Protein AF-A0A240UJ08-F1 (afdb_monomer)

pLDDT: mean 84.69, std 16.59, range [40.0, 96.94]

Secondary structure (DSSP, 8-state):
------------EEEEEEEEEETTEEEEEEEEEETT--HHHHHHHHHHHHHTTS-----------

Mean predicted aligned error: 9.02 Å

Nearest PDB structures (foldseek):
  8oou-assembly1_A  TM=4.023E-01  e=1.338E+00  Respiratory syncytial virus
  3o2i-assembly2_C-2  TM=4.710E-01  e=2.553E+00  Leptospirillum rubarum
  4uce-assembly1_A  TM=3.927E-01  e=1.103E+00  Human respiratory syncytial virus A2
  4uc8-assembly2_A  TM=3.972E-01  e=1.849E+00  Human respiratory syncytial virus A2
  4uca-assembly2_B  TM=3.915E-01  e=1.625E+00  Human respiratory syncytial virus A2

Radius of gyration: 17.33 Å; Cα contacts (8 Å, |Δi|>4): 56; chains: 1; bounding box: 60×29×24 Å

Solvent-accessible surface area (backbone atoms only — not comparable to full-atom values): 4462 Å² total; per-residue (Å²): 138,78,89,80,80,79,72,81,72,74,68,61,55,47,78,46,77,51,70,50,74,57,98,88,44,75,51,74,40,69,50,73,44,57,68,86,59,50,70,69,55,51,52,50,47,51,53,55,44,46,50,76,80,42,92,75,88,88,76,89,88,73,81,90,130

Structure (mmCIF, N/CA/C/O backbone):
data_AF-A0A240UJ08-F1
#
_entry.id   AF-A0A240UJ08-F1
#
loop_
_atom_site.group_PDB
_atom_site.id
_atom_site.type_symbol
_atom_site.label_atom_id
_atom_site.label_alt_id
_atom_site.label_comp_id
_atom_site.label_asym_id
_atom_site.label_entity_id
_atom_site.label_seq_id
_atom_site.pdbx_PDB_ins_code
_atom_site.Cartn_x
_atom_site.Cartn_y
_atom_site.Cartn_z
_atom_site.occupancy
_atom_site.B_iso_or_equiv
_atom_site.auth_seq_id
_atom_site.auth_comp_id
_atom_site.auth_asym_id
_atom_site.auth_atom_id
_atom_site.pdbx_PDB_model_num
ATOM 1 N N . MET A 1 1 ? -46.295 -0.975 1.294 1.00 41.00 1 MET A N 1
ATOM 2 C CA . MET A 1 1 ? -45.365 -2.125 1.297 1.00 41.00 1 MET A CA 1
ATOM 3 C C . MET A 1 1 ? -44.376 -1.857 0.172 1.00 41.00 1 MET A C 1
ATOM 5 O O . MET A 1 1 ? -44.836 -1.728 -0.946 1.00 41.00 1 MET A O 1
ATOM 9 N N . THR A 1 2 ? -43.084 -1.601 0.348 1.00 40.00 2 THR A N 1
ATOM 10 C CA . THR A 1 2 ? -42.179 -1.771 1.488 1.00 40.00 2 THR A CA 1
ATOM 11 C C . THR A 1 2 ? -41.028 -0.778 1.295 1.00 40.00 2 THR A C 1
ATOM 13 O O . THR A 1 2 ? -40.516 -0.630 0.190 1.00 40.00 2 THR A O 1
ATOM 16 N N . GLN A 1 3 ? -40.677 -0.073 2.366 1.00 48.09 3 GLN A N 1
ATOM 17 C CA . GLN A 1 3 ? -39.509 0.799 2.485 1.00 48.09 3 GLN A CA 1
ATOM 18 C C . GLN A 1 3 ? -38.233 -0.032 2.283 1.00 48.09 3 GLN A C 1
ATOM 20 O O . GLN A 1 3 ? -38.044 -1.016 2.993 1.00 48.09 3 GLN A O 1
ATOM 25 N N . ILE A 1 4 ? -37.342 0.373 1.376 1.00 56.81 4 ILE A N 1
ATOM 26 C CA . ILE A 1 4 ? -35.935 -0.044 1.426 1.00 56.81 4 ILE A CA 1
ATOM 27 C C . ILE A 1 4 ? -35.141 1.207 1.770 1.00 56.81 4 ILE A C 1
ATOM 29 O O . ILE A 1 4 ? -34.718 1.971 0.906 1.00 56.81 4 ILE A O 1
ATOM 33 N N . SER A 1 5 ? -35.022 1.441 3.073 1.00 50.53 5 SER A N 1
ATOM 34 C CA . SER A 1 5 ? -34.048 2.364 3.634 1.00 50.53 5 SER A CA 1
ATOM 35 C C . SER A 1 5 ? -32.657 1.839 3.289 1.00 50.53 5 SER A C 1
ATOM 37 O O . SER A 1 5 ? -32.156 0.932 3.951 1.00 50.53 5 SER A O 1
ATOM 39 N N . MET A 1 6 ? -32.030 2.404 2.258 1.00 55.16 6 MET A N 1
ATOM 40 C CA . MET A 1 6 ? -30.576 2.372 2.140 1.00 55.16 6 MET A CA 1
ATOM 41 C C . MET A 1 6 ? -30.052 3.304 3.229 1.00 55.16 6 MET A C 1
ATOM 43 O O . MET A 1 6 ? -29.918 4.509 3.041 1.00 55.16 6 MET A O 1
ATOM 47 N N . GLN A 1 7 ? -29.881 2.762 4.433 1.00 46.75 7 GLN A N 1
ATOM 48 C CA . GLN A 1 7 ? -29.001 3.385 5.403 1.00 46.75 7 GLN A CA 1
ATOM 49 C C . GLN A 1 7 ? -27.602 3.264 4.807 1.00 46.75 7 GLN A C 1
ATOM 51 O O . GLN A 1 7 ? -26.973 2.213 4.927 1.00 46.75 7 GLN A O 1
ATOM 56 N N . ASP A 1 8 ? -27.151 4.329 4.139 1.00 52.97 8 ASP A N 1
ATOM 57 C CA . ASP A 1 8 ? -25.737 4.666 4.016 1.00 52.97 8 ASP A CA 1
ATOM 58 C C . ASP A 1 8 ? -25.200 4.738 5.442 1.00 52.97 8 ASP A C 1
ATOM 60 O O . ASP A 1 8 ? -25.212 5.765 6.124 1.00 52.97 8 ASP A O 1
ATOM 64 N N . LYS A 1 9 ? -24.835 3.567 5.955 1.00 49.75 9 LYS A N 1
ATOM 65 C CA . LYS A 1 9 ? -24.070 3.423 7.170 1.00 49.75 9 LYS A CA 1
ATOM 66 C C . LYS A 1 9 ? -22.700 3.933 6.759 1.00 49.75 9 LYS A C 1
ATOM 68 O O . LYS A 1 9 ? -21.865 3.149 6.329 1.00 49.75 9 LYS A O 1
ATOM 73 N N . GLN A 1 10 ? -22.528 5.255 6.811 1.00 53.62 10 GLN A N 1
ATOM 74 C CA . GLN A 1 10 ? -21.228 5.902 6.800 1.00 53.62 10 GLN A CA 1
ATOM 75 C C . GLN A 1 10 ? -20.449 5.265 7.950 1.00 53.62 10 GLN A C 1
ATOM 77 O O . GLN A 1 10 ? -20.528 5.688 9.102 1.00 53.62 10 GLN A O 1
ATOM 82 N N . SER A 1 11 ? -19.769 4.159 7.664 1.00 57.69 11 SER A N 1
ATOM 83 C CA . SER A 1 11 ? -18.626 3.735 8.438 1.00 57.69 11 SER A CA 1
ATOM 84 C C . SER A 1 11 ? -17.701 4.932 8.378 1.00 57.69 11 SER A C 1
ATOM 86 O O . SER A 1 11 ? -17.224 5.258 7.297 1.00 57.69 11 SER A O 1
ATOM 88 N N . LEU A 1 12 ? -17.543 5.646 9.495 1.00 73.69 12 LEU A N 1
ATOM 89 C CA . LEU A 1 12 ? -16.476 6.628 9.625 1.00 73.69 12 LEU A CA 1
ATOM 90 C C . LEU A 1 12 ? -15.200 5.871 9.261 1.00 73.69 12 LEU A C 1
ATOM 92 O O . LEU A 1 12 ? -14.786 4.975 9.998 1.00 73.69 12 LEU A O 1
ATOM 96 N N . GLY A 1 13 ? -14.684 6.110 8.064 1.00 85.81 13 GLY A N 1
ATOM 97 C CA . G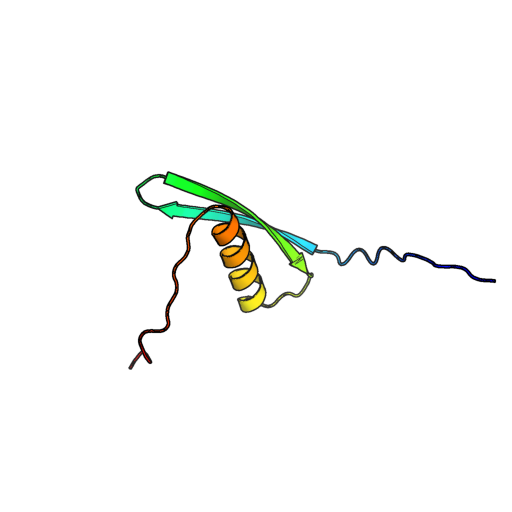LY A 1 13 ? -13.396 5.608 7.645 1.00 85.81 13 GLY A CA 1
ATOM 98 C C . GLY A 1 13 ? -12.328 6.619 8.008 1.00 85.81 13 GLY A C 1
ATOM 99 O O . GLY A 1 13 ? -12.593 7.808 8.199 1.00 85.81 13 GLY A O 1
ATOM 100 N N . VAL A 1 14 ? -11.109 6.127 8.158 1.00 93.94 14 VAL A N 1
ATOM 101 C CA . VAL A 1 14 ? -9.921 6.956 8.292 1.00 93.94 14 VAL A CA 1
ATOM 102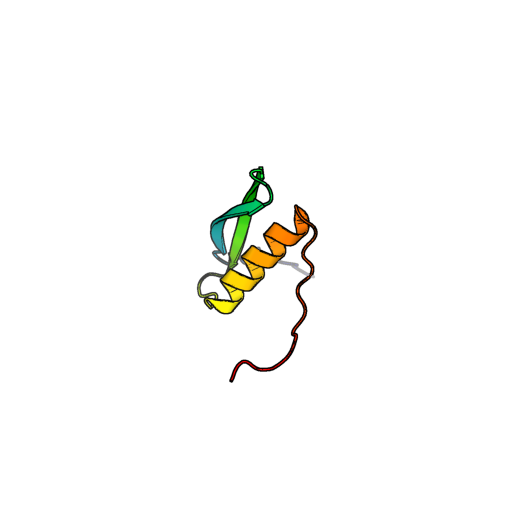 C C . VAL A 1 14 ? -9.172 6.866 6.974 1.00 93.94 14 VAL A C 1
ATOM 104 O O . VAL A 1 14 ? -8.840 5.769 6.520 1.00 93.94 14 VAL A O 1
ATOM 107 N N . CYS A 1 15 ? -8.923 8.021 6.365 1.00 95.69 15 CYS A N 1
ATOM 108 C CA . CYS A 1 15 ? -8.135 8.119 5.145 1.00 95.69 15 CYS A CA 1
ATOM 109 C C . CYS A 1 15 ? -6.646 8.185 5.488 1.00 95.69 15 CYS A C 1
ATOM 111 O O . CYS A 1 15 ? -6.229 8.948 6.362 1.00 95.69 15 CYS A O 1
ATOM 113 N N . PHE A 1 16 ? -5.851 7.420 4.755 1.00 95.69 16 PHE A N 1
ATOM 114 C CA . PHE A 1 16 ? -4.403 7.365 4.860 1.00 95.69 16 PHE A CA 1
ATOM 115 C C . PHE A 1 16 ? -3.775 7.702 3.510 1.00 95.69 16 PHE A C 1
ATOM 117 O O . PHE A 1 16 ? -4.309 7.356 2.456 1.00 95.69 16 PHE A O 1
ATOM 124 N N . ALA A 1 17 ? -2.615 8.352 3.559 1.00 96.25 17 ALA A N 1
ATOM 125 C CA . ALA A 1 17 ? -1.753 8.574 2.408 1.00 96.25 17 ALA A CA 1
ATOM 126 C C . ALA A 1 17 ? -0.383 7.957 2.694 1.00 96.25 17 ALA A C 1
ATOM 128 O O . ALA A 1 17 ? 0.156 8.099 3.794 1.00 96.25 17 ALA A O 1
ATOM 129 N N . GLY A 1 18 ? 0.179 7.274 1.705 1.00 94.94 18 GLY A N 1
ATOM 130 C CA . GLY A 1 18 ? 1.480 6.628 1.804 1.00 94.94 18 GLY A CA 1
ATOM 131 C C . GLY A 1 18 ? 2.181 6.589 0.456 1.00 94.94 18 GLY A C 1
ATOM 132 O O . GLY A 1 18 ? 1.601 6.918 -0.579 1.00 94.94 18 GLY A O 1
ATOM 133 N N . TYR A 1 19 ? 3.448 6.191 0.459 1.00 96.44 19 TYR A N 1
ATOM 134 C CA . TYR A 1 19 ? 4.200 5.997 -0.772 1.00 96.44 19 TYR A CA 1
ATOM 135 C C . TYR A 1 19 ? 5.191 4.844 -0.634 1.00 96.44 19 TYR A C 1
ATOM 137 O O . TYR A 1 19 ? 5.630 4.527 0.472 1.00 96.44 19 TYR A O 1
ATOM 145 N N . CYS A 1 20 ? 5.563 4.246 -1.762 1.00 93.50 20 CYS A N 1
ATOM 146 C CA . CYS A 1 20 ? 6.775 3.444 -1.877 1.00 93.50 20 CYS A CA 1
ATOM 147 C C . CYS A 1 20 ? 7.697 4.049 -2.941 1.00 93.50 20 CYS A C 1
ATOM 149 O O . CYS A 1 20 ? 7.244 4.763 -3.837 1.00 93.50 20 CYS A O 1
ATOM 151 N N . GLU A 1 21 ? 8.995 3.795 -2.822 1.00 93.25 21 GLU A N 1
ATOM 152 C CA . GLU A 1 21 ? 9.974 4.147 -3.847 1.00 93.25 21 GLU A CA 1
ATOM 153 C C . GLU A 1 21 ? 10.568 2.860 -4.414 1.00 93.25 21 GLU A C 1
ATOM 155 O O . GLU A 1 21 ? 11.026 2.000 -3.661 1.00 93.25 21 GLU A O 1
ATOM 160 N N . VAL A 1 22 ? 10.527 2.721 -5.737 1.00 85.88 22 VAL A N 1
ATOM 161 C CA . VAL A 1 22 ? 11.086 1.583 -6.474 1.00 85.88 22 VAL A CA 1
ATOM 162 C C . VAL A 1 22 ? 11.852 2.144 -7.662 1.00 85.88 22 VAL A C 1
ATOM 164 O O . VAL A 1 22 ? 11.308 2.941 -8.421 1.00 85.88 22 VAL A O 1
ATOM 167 N N . ASP A 1 23 ? 13.126 1.778 -7.799 1.00 88.06 23 ASP A N 1
ATOM 168 C CA . ASP A 1 23 ? 14.016 2.265 -8.864 1.00 88.06 23 ASP A CA 1
ATOM 169 C C . ASP A 1 23 ? 14.047 3.805 -9.004 1.00 88.06 23 ASP A C 1
ATOM 171 O O . ASP A 1 23 ? 14.120 4.355 -10.103 1.00 88.06 23 ASP A O 1
ATOM 175 N N . GLY A 1 24 ? 13.966 4.524 -7.876 1.00 90.06 24 GLY A N 1
ATOM 176 C CA . GLY A 1 24 ? 13.938 5.993 -7.832 1.00 90.06 24 GLY A CA 1
ATOM 177 C C . GLY A 1 24 ? 12.615 6.622 -8.287 1.00 90.06 24 GLY A C 1
ATOM 178 O O . GLY A 1 24 ? 12.494 7.847 -8.319 1.00 90.06 24 GLY A O 1
ATOM 179 N N . ALA A 1 25 ? 11.612 5.809 -8.628 1.00 90.44 25 ALA A N 1
ATOM 180 C CA . ALA A 1 25 ? 10.257 6.253 -8.907 1.00 90.44 25 ALA A CA 1
ATOM 181 C C . ALA A 1 25 ? 9.393 6.136 -7.648 1.00 90.44 25 ALA A C 1
ATOM 183 O O . ALA A 1 25 ? 9.302 5.080 -7.019 1.00 90.44 25 ALA A O 1
ATOM 184 N N . ARG A 1 26 ? 8.721 7.233 -7.294 1.00 94.44 26 ARG A N 1
ATOM 185 C CA . ARG A 1 26 ? 7.792 7.287 -6.165 1.00 94.44 26 ARG A CA 1
ATOM 186 C C . ARG A 1 26 ? 6.381 6.908 -6.610 1.00 94.44 26 ARG A C 1
ATOM 188 O O . ARG A 1 26 ? 5.815 7.552 -7.492 1.00 94.44 26 ARG A O 1
ATOM 195 N N . VAL A 1 27 ? 5.799 5.906 -5.959 1.00 94.00 27 VAL A N 1
ATOM 196 C CA . VAL A 1 27 ? 4.408 5.480 -6.141 1.00 94.00 27 VAL A CA 1
ATOM 197 C C . VAL A 1 27 ? 3.613 5.903 -4.916 1.00 94.00 27 VAL A C 1
ATOM 199 O O . VAL A 1 27 ? 3.751 5.325 -3.841 1.00 94.00 27 VAL A O 1
ATOM 202 N N . GLU A 1 28 ? 2.788 6.932 -5.074 1.00 96.38 28 GLU A N 1
ATOM 203 C CA . GLU A 1 28 ? 1.919 7.441 -4.011 1.00 96.38 28 GLU A CA 1
ATOM 204 C C . GLU A 1 28 ? 0.545 6.785 -4.067 1.00 96.38 28 GLU A C 1
ATOM 206 O O . GLU A 1 28 ? -0.012 6.574 -5.150 1.00 96.38 28 GLU A O 1
ATOM 211 N N . VAL A 1 29 ? -0.031 6.493 -2.906 1.00 96.00 29 VAL A N 1
ATOM 212 C CA . VAL A 1 29 ? -1.363 5.902 -2.773 1.00 96.00 29 VAL A CA 1
ATOM 213 C C . VAL A 1 29 ? -2.143 6.568 -1.654 1.00 96.00 29 VAL A C 1
ATOM 215 O O . VAL A 1 29 ? -1.588 6.983 -0.638 1.00 96.00 29 VAL A O 1
ATOM 218 N N . GLU A 1 30 ? -3.451 6.616 -1.852 1.00 96.94 30 GLU A N 1
ATOM 219 C CA . GLU A 1 30 ? -4.431 7.005 -0.849 1.00 96.94 30 GLU A CA 1
ATOM 220 C C . GLU A 1 30 ? -5.381 5.827 -0.661 1.00 96.94 30 GLU A C 1
ATOM 222 O O . GLU A 1 30 ? -5.718 5.135 -1.627 1.00 96.94 30 GLU A O 1
ATOM 227 N N . PHE A 1 31 ? -5.776 5.564 0.579 1.00 95.94 31 PHE A N 1
ATOM 228 C CA . PHE A 1 31 ? -6.674 4.465 0.909 1.00 95.94 31 PHE A CA 1
ATOM 229 C C . PHE A 1 31 ? -7.469 4.774 2.173 1.00 95.94 31 PHE A C 1
ATOM 231 O O . PHE A 1 31 ? -7.080 5.606 2.991 1.00 95.94 31 PHE A O 1
ATOM 238 N N . GLU A 1 32 ? -8.597 4.094 2.327 1.00 95.94 32 GLU A N 1
ATOM 239 C CA . GLU A 1 32 ? -9.496 4.254 3.463 1.00 95.94 32 GLU A CA 1
ATOM 240 C C . GLU A 1 32 ? -9.644 2.917 4.182 1.00 95.94 32 GLU A C 1
ATOM 242 O O . GLU A 1 32 ? -9.753 1.862 3.552 1.00 95.94 32 GLU A O 1
ATOM 247 N N . VAL A 1 33 ? -9.659 2.963 5.510 1.00 95.44 33 VAL A N 1
ATOM 248 C CA . VAL A 1 33 ? -9.982 1.807 6.351 1.00 95.44 33 VAL A CA 1
ATOM 249 C C . VAL A 1 33 ? -11.053 2.178 7.371 1.00 95.44 33 VAL A C 1
ATOM 251 O O . VAL A 1 33 ? -11.162 3.347 7.742 1.00 95.44 33 VAL A O 1
ATOM 254 N N . PRO A 1 34 ? -11.833 1.211 7.880 1.00 94.19 34 PRO A N 1
ATOM 255 C CA . PRO A 1 34 ? -12.797 1.479 8.940 1.00 94.19 34 PRO A CA 1
ATOM 256 C C . PRO A 1 34 ? -12.131 2.052 10.198 1.00 94.19 34 PRO A C 1
ATOM 258 O O . PRO A 1 34 ? -11.034 1.636 10.577 1.00 94.19 34 PRO A O 1
ATOM 261 N N . VAL A 1 35 ? -12.817 2.955 10.905 1.00 93.19 35 VAL A N 1
ATOM 262 C CA . VAL A 1 35 ? -12.398 3.364 12.254 1.00 93.19 35 VAL A CA 1
ATOM 263 C C . VAL A 1 35 ? -12.238 2.134 13.151 1.00 93.19 35 VAL A C 1
ATOM 265 O O . VAL A 1 35 ? -13.113 1.272 13.219 1.00 93.19 35 VAL A O 1
ATOM 268 N N . GLY A 1 36 ? -11.111 2.082 13.863 1.00 93.38 36 GLY A N 1
ATOM 269 C CA . GLY A 1 36 ? -10.758 0.963 14.735 1.00 93.38 36 GLY A CA 1
ATOM 270 C C . GLY A 1 36 ? -10.092 -0.212 14.020 1.00 93.38 36 GLY A C 1
ATOM 271 O O . GLY A 1 36 ? -9.908 -1.249 14.654 1.00 93.38 36 GLY A O 1
ATOM 272 N N . ALA A 1 37 ? -9.729 -0.069 12.738 1.00 93.88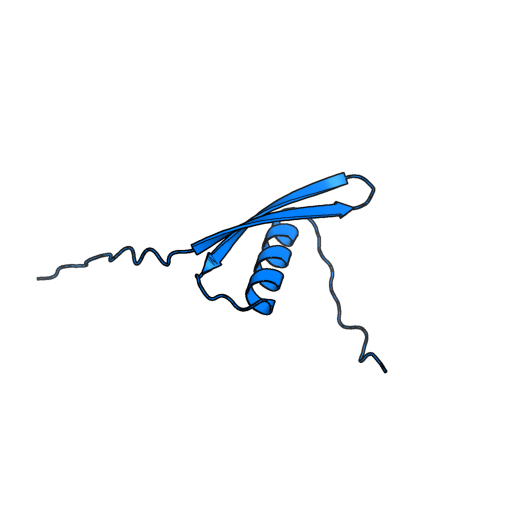 37 ALA A N 1
ATOM 273 C CA . ALA A 1 37 ? -8.912 -1.055 12.041 1.00 93.88 37 ALA A CA 1
ATOM 274 C C . ALA A 1 37 ? -7.619 -1.356 12.821 1.00 93.88 37 ALA A C 1
ATOM 276 O O . ALA A 1 37 ? -6.970 -0.448 13.349 1.00 93.88 37 ALA A O 1
ATOM 277 N N . SER A 1 38 ? -7.254 -2.637 12.901 1.00 96.88 38 SER A N 1
ATOM 278 C CA . SER A 1 38 ? -5.970 -3.050 13.464 1.00 96.88 38 SER A CA 1
ATOM 279 C C . SER A 1 38 ? -4.817 -2.595 12.568 1.00 96.88 38 SER A C 1
ATOM 281 O O . SER A 1 38 ? -5.007 -2.324 11.381 1.00 96.88 38 SER A O 1
ATOM 283 N N . GLN A 1 39 ? -3.601 -2.560 13.117 1.00 96.00 39 GLN A N 1
ATOM 284 C CA . GLN A 1 39 ? -2.412 -2.243 12.323 1.00 96.00 39 GLN A CA 1
ATOM 285 C C . GLN A 1 39 ? -2.266 -3.195 11.126 1.00 96.00 39 GLN A C 1
ATOM 287 O O . GLN A 1 39 ? -2.046 -2.739 10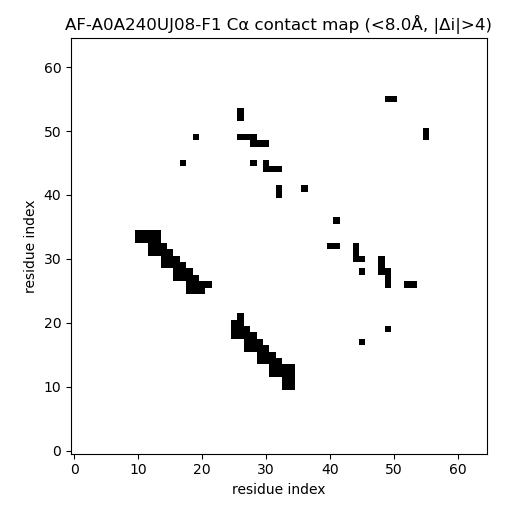.015 1.00 96.00 39 GLN A O 1
ATOM 292 N N . GLU A 1 40 ? -2.512 -4.493 11.320 1.00 96.62 40 GLU A N 1
ATOM 293 C CA . GLU A 1 40 ? -2.478 -5.491 10.242 1.00 96.62 40 GLU A CA 1
ATOM 294 C C . GLU A 1 40 ? -3.487 -5.183 9.122 1.00 96.62 40 GLU A C 1
ATOM 296 O O . GLU A 1 40 ? -3.190 -5.373 7.946 1.00 96.62 40 GLU A O 1
ATOM 301 N N . GLN A 1 41 ? -4.678 -4.680 9.465 1.00 96.44 41 GLN A N 1
ATOM 302 C CA . GLN A 1 41 ? -5.687 -4.276 8.481 1.00 96.44 41 GLN A CA 1
ATOM 303 C C . GLN A 1 41 ? -5.280 -3.004 7.731 1.00 96.44 41 GLN A C 1
ATOM 305 O O . GLN A 1 41 ? -5.531 -2.902 6.530 1.00 96.44 41 GLN A O 1
ATOM 310 N N . ILE A 1 42 ? -4.645 -2.054 8.420 1.00 96.62 42 ILE A N 1
ATOM 311 C CA . ILE A 1 42 ? -4.083 -0.842 7.810 1.00 96.62 42 ILE A CA 1
ATOM 312 C C . ILE A 1 42 ? -2.960 -1.221 6.838 1.00 96.62 42 ILE A C 1
ATOM 314 O O . ILE A 1 42 ? -2.970 -0.774 5.692 1.00 96.62 42 ILE A O 1
ATOM 318 N N . ASP A 1 43 ? -2.042 -2.090 7.260 1.00 95.69 43 ASP A N 1
ATOM 319 C CA . ASP A 1 43 ? -0.908 -2.545 6.454 1.00 95.69 43 ASP A CA 1
ATOM 320 C C . ASP A 1 43 ? -1.381 -3.319 5.216 1.00 95.69 43 ASP A C 1
ATOM 322 O O . ASP A 1 43 ? -0.904 -3.082 4.104 1.00 95.69 43 ASP A O 1
ATOM 326 N N . ALA A 1 44 ? -2.378 -4.195 5.378 1.00 94.81 44 ALA A N 1
ATOM 327 C CA . ALA A 1 44 ? -2.995 -4.909 4.266 1.00 94.81 44 ALA A CA 1
ATOM 328 C C . ALA A 1 44 ? -3.690 -3.955 3.280 1.00 94.81 44 ALA A C 1
ATOM 330 O O . ALA A 1 44 ? -3.583 -4.143 2.067 1.00 94.81 44 ALA A O 1
ATOM 331 N N . ALA A 1 45 ? -4.374 -2.917 3.775 1.00 96.19 45 ALA A N 1
ATOM 332 C CA . ALA A 1 45 ? -5.012 -1.913 2.927 1.00 96.19 45 ALA A CA 1
ATOM 333 C C . ALA A 1 45 ? -3.981 -1.068 2.163 1.00 96.19 45 ALA A C 1
ATOM 335 O O . ALA A 1 45 ? -4.160 -0.824 0.969 1.00 96.19 45 ALA A O 1
ATOM 336 N N . PHE A 1 46 ? -2.871 -0.695 2.805 1.00 96.06 46 PHE A N 1
ATOM 337 C CA . PHE A 1 46 ? -1.761 -0.011 2.146 1.00 96.06 46 PHE A CA 1
ATOM 338 C C . PHE A 1 46 ? -1.140 -0.872 1.041 1.00 96.06 46 PHE A C 1
ATOM 340 O O . PHE A 1 46 ? -0.991 -0.411 -0.093 1.00 96.06 46 PHE A O 1
ATOM 347 N N . LEU A 1 47 ? -0.837 -2.141 1.336 1.00 94.12 47 LEU A N 1
ATOM 348 C CA . LEU A 1 47 ? -0.285 -3.074 0.354 1.00 94.12 47 LEU A CA 1
ATOM 349 C C . LEU A 1 47 ? -1.254 -3.299 -0.816 1.00 94.12 47 LEU A C 1
ATOM 351 O O . LEU A 1 47 ? -0.843 -3.294 -1.976 1.00 94.12 47 LEU A O 1
ATOM 355 N N . GLY A 1 48 ? -2.549 -3.430 -0.521 1.00 93.94 48 GLY A N 1
ATOM 356 C CA . GLY A 1 48 ? -3.601 -3.535 -1.528 1.00 93.94 48 GLY A CA 1
ATOM 357 C C . GLY A 1 48 ? -3.710 -2.290 -2.412 1.00 93.94 48 GLY A C 1
ATOM 358 O O . GLY A 1 48 ? -3.919 -2.412 -3.617 1.00 93.94 48 GLY A O 1
ATOM 359 N N . ALA A 1 49 ? -3.527 -1.093 -1.850 1.00 95.25 49 ALA A N 1
ATOM 360 C CA . ALA A 1 49 ? -3.509 0.151 -2.615 1.00 95.25 49 ALA A CA 1
ATOM 361 C C . ALA A 1 49 ? -2.272 0.246 -3.523 1.00 95.25 49 ALA A C 1
ATOM 363 O O . ALA A 1 49 ? -2.389 0.642 -4.684 1.00 95.25 49 ALA A O 1
ATOM 364 N N . LEU A 1 50 ? -1.097 -0.173 -3.038 1.00 94.00 50 LEU A N 1
ATOM 365 C CA . LEU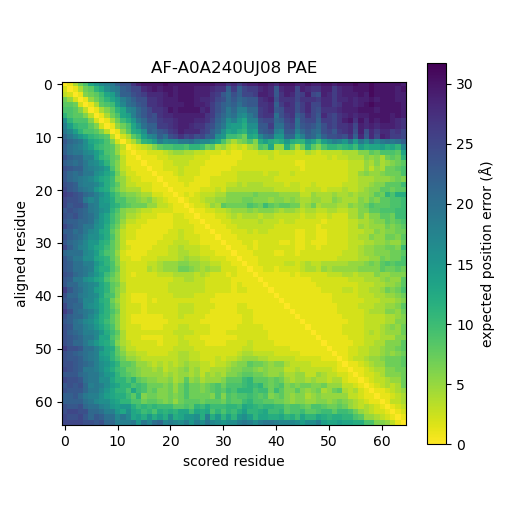 A 1 50 ? 0.121 -0.245 -3.850 1.00 94.00 50 LEU A CA 1
ATOM 366 C C . LEU A 1 50 ? -0.017 -1.247 -5.005 1.00 94.00 50 LEU A C 1
ATOM 368 O O . LEU A 1 50 ? 0.381 -0.931 -6.125 1.00 94.00 50 LEU A O 1
ATOM 372 N N . ALA A 1 51 ? -0.642 -2.406 -4.774 1.00 92.19 51 ALA A N 1
ATOM 373 C CA . ALA A 1 51 ? -0.849 -3.439 -5.796 1.00 92.19 51 ALA A CA 1
ATOM 374 C C . ALA A 1 51 ? -1.718 -2.976 -6.984 1.00 92.19 51 ALA A C 1
ATOM 376 O O . ALA A 1 51 ? -1.679 -3.577 -8.055 1.00 92.19 51 ALA A O 1
ATOM 377 N N . GLN A 1 52 ? -2.495 -1.897 -6.829 1.00 92.25 52 GLN A N 1
ATOM 378 C CA . GLN A 1 52 ? -3.248 -1.288 -7.934 1.00 92.25 52 GLN A CA 1
ATOM 379 C C . GLN A 1 52 ? -2.367 -0.438 -8.860 1.00 92.25 52 GLN A C 1
ATOM 381 O O . GLN A 1 52 ? -2.761 -0.154 -9.991 1.00 92.25 52 GLN A O 1
ATOM 386 N N . LYS A 1 53 ? -1.196 0.001 -8.383 1.00 91.06 53 LYS A N 1
ATOM 387 C CA . LYS A 1 53 ? -0.274 0.888 -9.110 1.00 91.06 53 LYS A CA 1
ATOM 388 C C . LYS A 1 53 ? 1.054 0.224 -9.469 1.00 91.06 53 LYS A C 1
ATOM 390 O O . LYS A 1 53 ? 1.766 0.741 -10.326 1.00 91.06 53 LYS A O 1
ATOM 395 N N . ALA A 1 54 ? 1.384 -0.897 -8.835 1.00 87.12 54 ALA A N 1
ATOM 396 C CA . ALA A 1 54 ? 2.618 -1.635 -9.047 1.00 87.12 54 ALA A CA 1
ATOM 397 C C . ALA A 1 54 ? 2.368 -3.146 -9.023 1.00 87.12 54 ALA A C 1
ATOM 399 O O . ALA A 1 54 ? 1.492 -3.639 -8.315 1.00 87.12 54 ALA A O 1
ATOM 400 N N . THR A 1 55 ? 3.187 -3.891 -9.764 1.00 86.00 55 THR A N 1
ATOM 401 C CA . THR A 1 55 ? 3.241 -5.347 -9.630 1.00 86.00 55 THR A CA 1
ATOM 402 C C . THR A 1 55 ? 3.972 -5.686 -8.340 1.00 86.00 55 THR A C 1
ATOM 404 O O . THR A 1 55 ? 5.144 -5.347 -8.184 1.00 86.00 55 THR A O 1
ATOM 407 N N . ILE A 1 56 ? 3.282 -6.361 -7.426 1.00 85.44 56 ILE A N 1
ATOM 408 C CA . ILE A 1 56 ? 3.852 -6.825 -6.163 1.00 85.44 56 ILE A CA 1
ATOM 409 C C . ILE A 1 56 ? 3.864 -8.347 -6.193 1.00 85.44 56 ILE A C 1
ATOM 411 O O . ILE A 1 56 ? 2.808 -8.969 -6.283 1.00 85.44 56 ILE A O 1
ATOM 415 N N . ASP A 1 57 ? 5.057 -8.929 -6.111 1.00 83.81 57 ASP A N 1
ATOM 416 C CA . ASP A 1 57 ? 5.243 -10.364 -5.919 1.00 83.81 57 ASP A CA 1
ATOM 417 C C . ASP A 1 57 ? 5.792 -10.598 -4.508 1.00 83.81 57 ASP A C 1
ATOM 419 O O . ASP A 1 57 ? 6.921 -10.214 -4.193 1.00 83.81 57 ASP A O 1
ATOM 423 N N . TYR A 1 58 ? 4.954 -11.148 -3.629 1.00 79.19 58 TYR A N 1
ATOM 424 C CA . TYR A 1 58 ? 5.292 -11.422 -2.235 1.00 79.19 58 TYR A CA 1
ATOM 425 C C . TYR A 1 58 ? 5.043 -12.898 -1.932 1.00 79.19 58 TYR A C 1
ATOM 427 O O . TYR A 1 58 ? 3.901 -13.361 -1.909 1.00 79.19 58 TYR A O 1
ATOM 435 N N . LEU A 1 59 ? 6.128 -13.632 -1.682 1.00 85.00 59 LEU A N 1
ATOM 436 C CA . LEU A 1 59 ? 6.118 -15.067 -1.424 1.00 85.00 59 LEU A CA 1
ATOM 437 C C . LEU A 1 59 ? 6.787 -15.364 -0.080 1.00 85.00 59 LEU A C 1
ATOM 439 O O . LEU A 1 59 ? 7.908 -14.927 0.180 1.00 85.00 59 LEU A O 1
ATOM 443 N N . ALA A 1 60 ? 6.125 -16.162 0.758 1.00 87.00 60 ALA A N 1
ATOM 444 C CA . ALA A 1 60 ? 6.751 -16.710 1.954 1.00 87.00 60 ALA A CA 1
ATOM 445 C C . ALA A 1 60 ? 7.839 -17.722 1.555 1.00 87.00 60 ALA A C 1
ATOM 447 O O . ALA A 1 60 ? 7.549 -18.732 0.916 1.00 87.00 60 ALA A O 1
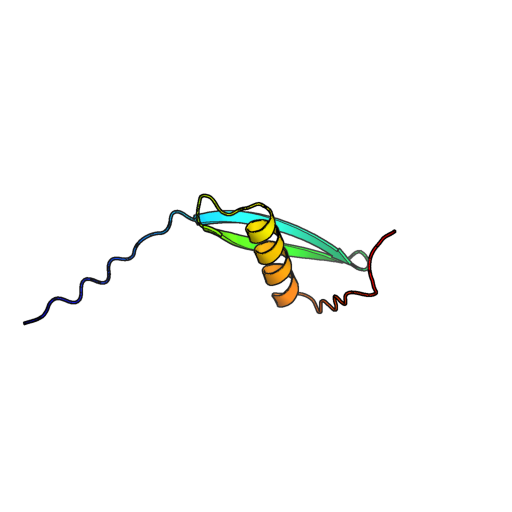ATOM 448 N N . ILE A 1 61 ? 9.088 -17.459 1.948 1.00 92.50 61 ILE A N 1
ATOM 449 C CA . ILE A 1 61 ? 10.250 -18.307 1.616 1.00 92.50 61 ILE A CA 1
ATOM 450 C C . ILE A 1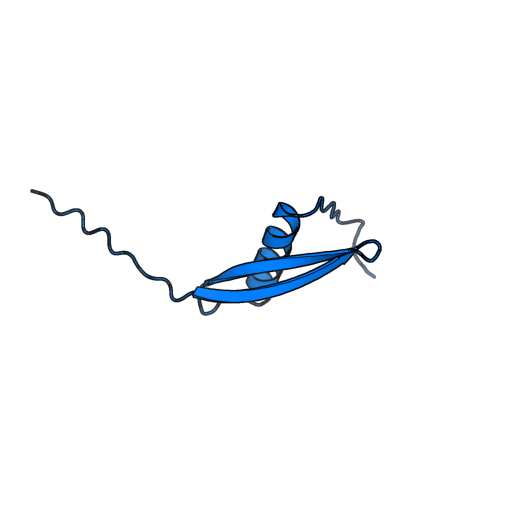 61 ? 10.691 -19.233 2.763 1.00 92.50 61 ILE A C 1
ATOM 452 O O . ILE A 1 61 ? 11.695 -19.932 2.645 1.00 92.50 61 ILE A O 1
ATOM 456 N N . GLY A 1 62 ? 9.952 -19.246 3.872 1.00 90.94 62 GLY A N 1
ATOM 457 C CA . GLY A 1 62 ? 10.242 -20.045 5.061 1.00 90.94 62 GLY A CA 1
ATOM 458 C C . GLY A 1 62 ? 9.968 -19.282 6.354 1.00 90.94 62 GLY A C 1
ATOM 459 O O . GLY A 1 62 ? 9.430 -18.176 6.336 1.00 90.94 62 GLY A O 1
ATOM 460 N N . GLU A 1 63 ? 10.351 -19.884 7.476 1.00 91.88 63 GLU A N 1
ATOM 461 C CA . GLU A 1 63 ? 10.295 -19.260 8.800 1.00 91.88 63 GLU A CA 1
ATOM 462 C C . GLU A 1 63 ? 11.656 -18.638 9.140 1.00 91.88 63 GLU A C 1
ATOM 464 O O . GLU A 1 63 ? 12.701 -19.271 8.952 1.00 91.88 63 GLU A O 1
ATOM 469 N N . ALA A 1 64 ? 11.654 -17.403 9.647 1.00 82.75 64 ALA A N 1
ATOM 470 C CA . ALA A 1 64 ? 12.854 -16.795 10.214 1.00 82.75 64 ALA A CA 1
ATOM 471 C C . ALA A 1 64 ? 13.214 -17.509 11.533 1.00 82.75 64 ALA A C 1
ATOM 473 O O . ALA A 1 64 ? 12.332 -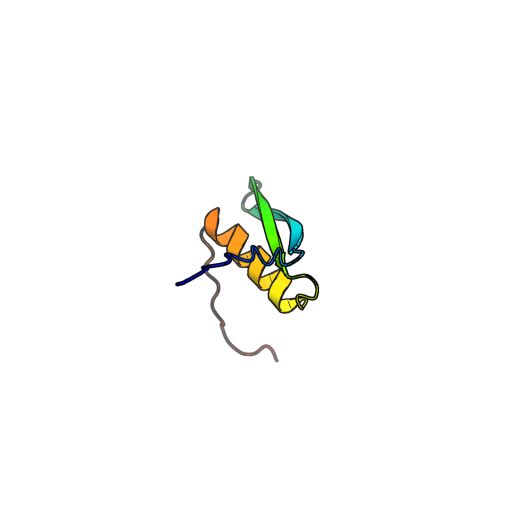17.755 12.355 1.00 82.75 64 A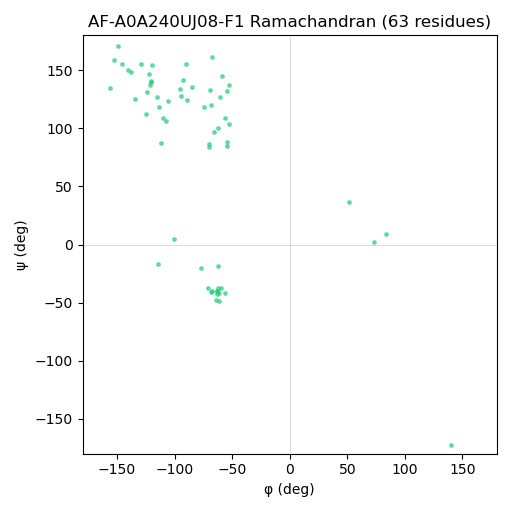LA A O 1
ATOM 474 N N . ARG A 1 65 ? 14.493 -17.860 11.710 1.00 69.62 65 ARG A N 1
ATOM 475 C CA . ARG A 1 65 ? 15.031 -18.519 12.914 1.00 69.62 65 ARG A CA 1
ATOM 476 C C . ARG A 1 65 ? 15.800 -17.546 13.790 1.00 69.62 65 ARG A C 1
ATOM 478 O O . ARG A 1 65 ? 16.471 -16.665 13.209 1.00 69.62 65 ARG A O 1
#

Sequence (65 aa):
MTQISMQDKQSLGVCFAGYCEVDGARVEVEFEVPVGASQEQIDAAFLGALAQKATIDYLAIGEAR

Foldseek 3Di:
DDDDPPPPPPQVWDKDKDWDADPNDIDIFIFTDGPPDDPVRVVVRVVVRVVVVDPDDDDDPDDDD

Organism: NCBI:txid553814